Protein AF-A0A932HVE9-F1 (afdb_monomer_lite)

Sequence (90 aa):
MTARFTARASFVFMLCATAFFAVAVSLYVFRTANAANPFAIQFPVAELGNCGSMEECRAYCDDAKNGEACAAFAESRGLASKKDVEQARA

Foldseek 3Di:
DVVVVVVVVVVVVVVVVVVVVVVVVVVVVVVVVPQPDPLRDQAPDVLQVRNGDPVSSVVSCVPPVCVLSVLVVCPVSVVDPPVRSVVSVD

Radius of gyration: 24.51 Å; chains: 1; bounding box: 66×22×57 Å

pLDDT: mean 79.73, std 14.05, range [46.25, 95.56]

Secondary structure (DSSP, 8-state):
--HHHHHHHHHHHHHHHHHHHHHHHHHHHHHHTT---TT-PPSSBGGGTTB-SHHHHHHHHTSGGGHHHHHHHHHHTTSS-HHHHHHHH-

Structure (mmCIF, N/CA/C/O backbone):
data_AF-A0A932HVE9-F1
#
_entry.id   AF-A0A932HVE9-F1
#
loop_
_atom_site.group_PDB
_atom_site.id
_atom_site.type_symbol
_atom_site.label_atom_id
_atom_site.label_alt_id
_atom_site.label_comp_id
_atom_site.label_asym_id
_atom_site.label_entity_id
_atom_site.label_seq_id
_atom_site.pdbx_PDB_ins_code
_atom_site.Cartn_x
_atom_site.Cartn_y
_atom_site.Cartn_z
_atom_site.occupancy
_atom_site.B_iso_or_equiv
_atom_site.auth_seq_id
_atom_site.auth_comp_id
_atom_site.auth_asym_id
_atom_site.auth_atom_id
_atom_site.pdbx_PDB_model_num
ATOM 1 N N . MET A 1 1 ? 49.236 -12.170 -38.412 1.00 47.66 1 MET A N 1
ATOM 2 C CA . MET A 1 1 ? 47.796 -12.007 -38.736 1.00 47.66 1 MET A CA 1
ATOM 3 C C . MET A 1 1 ? 46.871 -12.208 -37.519 1.00 47.66 1 MET A C 1
ATOM 5 O O . MET A 1 1 ? 45.684 -12.427 -37.694 1.00 47.66 1 MET A O 1
ATOM 9 N N . THR A 1 2 ? 47.365 -12.069 -36.283 1.00 48.34 2 THR A N 1
ATOM 10 C CA . THR A 1 2 ? 46.622 -12.391 -35.045 1.00 48.34 2 THR A CA 1
ATOM 11 C C . THR A 1 2 ? 46.080 -11.163 -34.293 1.00 48.34 2 THR A C 1
ATOM 13 O O . THR A 1 2 ? 45.093 -11.277 -33.579 1.00 48.34 2 THR A O 1
ATOM 16 N N . ALA A 1 3 ? 46.643 -9.967 -34.507 1.00 50.78 3 ALA A N 1
ATOM 17 C CA . ALA A 1 3 ? 46.285 -8.750 -33.758 1.00 50.78 3 ALA A CA 1
ATOM 18 C C . ALA A 1 3 ? 44.956 -8.083 -34.178 1.00 50.78 3 ALA A C 1
ATOM 20 O O . ALA A 1 3 ? 44.293 -7.437 -33.373 1.00 50.78 3 ALA A O 1
ATOM 21 N N . ARG A 1 4 ? 44.526 -8.245 -35.438 1.00 51.28 4 ARG A N 1
ATOM 22 C CA . ARG A 1 4 ? 43.238 -7.700 -35.921 1.00 51.28 4 ARG A CA 1
ATOM 23 C C . ARG A 1 4 ? 42.033 -8.547 -35.484 1.00 51.28 4 ARG A C 1
ATOM 25 O O . ARG A 1 4 ? 40.912 -8.049 -35.479 1.00 51.28 4 ARG A O 1
ATOM 32 N N . PHE A 1 5 ? 42.270 -9.808 -35.114 1.00 46.25 5 PHE A N 1
ATOM 33 C CA . PHE A 1 5 ? 41.236 -10.756 -34.692 1.00 46.25 5 PHE A CA 1
ATOM 34 C C . PHE A 1 5 ? 40.904 -10.599 -33.203 1.00 46.25 5 PHE A C 1
ATOM 36 O O . PHE A 1 5 ? 39.732 -10.560 -32.840 1.00 46.25 5 PHE A O 1
ATOM 43 N N . THR A 1 6 ? 41.920 -10.390 -32.360 1.00 51.38 6 THR A N 1
ATOM 44 C CA . THR A 1 6 ? 41.747 -10.073 -30.934 1.00 51.38 6 THR A CA 1
ATOM 45 C C . THR A 1 6 ? 41.118 -8.700 -30.723 1.00 51.38 6 THR A C 1
ATOM 47 O O . THR A 1 6 ? 40.224 -8.578 -29.900 1.00 51.38 6 THR A O 1
ATOM 50 N N . ALA A 1 7 ? 41.473 -7.685 -31.519 1.00 54.53 7 ALA A N 1
ATOM 51 C CA . ALA A 1 7 ? 40.840 -6.364 -31.436 1.00 54.53 7 ALA A CA 1
ATOM 52 C C . ALA A 1 7 ? 39.341 -6.390 -31.800 1.00 54.53 7 ALA A C 1
ATOM 54 O O . ALA A 1 7 ? 38.533 -5.747 -31.134 1.00 54.53 7 ALA A O 1
ATOM 55 N N . ARG A 1 8 ? 38.949 -7.171 -32.819 1.00 57.72 8 ARG A N 1
ATOM 56 C CA . ARG A 1 8 ? 37.535 -7.376 -33.181 1.00 57.72 8 ARG A CA 1
ATOM 57 C C . ARG A 1 8 ? 36.779 -8.184 -32.126 1.00 57.72 8 ARG A C 1
ATOM 59 O O . ARG A 1 8 ? 35.663 -7.810 -31.791 1.00 57.72 8 ARG A O 1
ATOM 66 N N . ALA A 1 9 ? 37.383 -9.237 -31.576 1.00 57.84 9 ALA A N 1
ATOM 67 C CA . ALA A 1 9 ? 36.776 -10.042 -30.515 1.00 57.84 9 ALA A CA 1
ATOM 68 C C . ALA A 1 9 ? 36.609 -9.250 -29.203 1.00 57.84 9 ALA A C 1
ATOM 70 O O . ALA A 1 9 ? 35.553 -9.321 -28.583 1.00 57.84 9 ALA A O 1
ATOM 71 N N . SER A 1 10 ? 37.596 -8.428 -28.829 1.00 63.94 10 SER A N 1
ATOM 72 C CA . SER A 1 10 ? 37.523 -7.546 -27.657 1.00 63.94 10 SER A CA 1
ATOM 73 C C . SER A 1 10 ? 36.503 -6.421 -27.832 1.00 63.94 10 SER A C 1
ATOM 75 O O . SER A 1 10 ? 35.790 -6.095 -26.888 1.00 63.94 10 SER A O 1
ATOM 77 N N . PHE A 1 11 ? 36.381 -5.854 -29.037 1.00 65.44 11 PHE A N 1
ATOM 78 C CA . PHE A 1 11 ? 35.374 -4.829 -29.326 1.00 65.44 11 PHE A CA 1
ATOM 79 C C . PHE A 1 11 ? 33.953 -5.409 -29.313 1.00 65.44 11 PHE A C 1
ATOM 81 O O . PHE A 1 11 ? 33.047 -4.807 -28.745 1.00 65.44 11 PHE A O 1
ATOM 88 N N . VAL A 1 12 ? 33.763 -6.615 -29.860 1.00 73.88 12 VAL A N 1
ATOM 89 C CA . VAL A 1 12 ? 32.480 -7.333 -29.805 1.00 73.88 12 VAL A CA 1
ATOM 90 C C . VAL A 1 12 ? 32.117 -7.701 -28.365 1.00 73.88 12 VAL A C 1
ATOM 92 O O . VAL A 1 12 ? 30.990 -7.461 -27.948 1.00 73.88 12 VAL A O 1
ATOM 95 N N . PHE A 1 13 ? 33.068 -8.199 -27.571 1.00 76.56 13 PHE A N 1
ATOM 96 C CA . PHE A 1 13 ? 32.840 -8.508 -26.158 1.00 76.56 13 PHE A CA 1
ATOM 97 C C . PHE A 1 13 ? 32.447 -7.263 -25.350 1.00 76.56 13 PHE A C 1
ATOM 99 O O . PHE A 1 13 ? 31.506 -7.309 -24.562 1.00 76.56 13 PHE A O 1
ATOM 106 N N . MET A 1 14 ? 33.115 -6.133 -25.594 1.00 75.62 14 MET A N 1
ATOM 107 C CA . MET A 1 14 ? 32.815 -4.865 -24.931 1.00 75.62 14 MET A CA 1
ATOM 108 C C . MET A 1 14 ? 31.424 -4.333 -25.307 1.00 75.62 14 MET A C 1
ATOM 110 O O . MET A 1 14 ? 30.687 -3.910 -24.422 1.00 75.62 14 MET A O 1
ATOM 114 N N . LEU A 1 15 ? 31.030 -4.413 -26.583 1.00 80.62 15 LEU A N 1
ATOM 115 C CA . LEU A 1 15 ? 29.687 -4.029 -27.040 1.00 80.62 15 LEU A CA 1
ATOM 116 C C . LEU A 1 15 ? 28.588 -4.947 -26.489 1.00 80.62 15 LEU A C 1
ATOM 118 O O . LEU A 1 15 ? 27.517 -4.475 -26.116 1.00 80.62 15 LEU A O 1
ATOM 122 N N . CYS A 1 16 ? 28.839 -6.254 -26.408 1.00 84.81 16 CYS A N 1
ATOM 123 C CA . CYS A 1 16 ? 27.897 -7.193 -25.802 1.00 84.81 16 CYS A CA 1
ATOM 124 C C . CYS A 1 16 ? 27.754 -6.955 -24.294 1.00 84.81 16 CYS A C 1
ATOM 126 O O . CYS A 1 16 ? 26.641 -7.010 -23.777 1.00 84.81 16 CYS A O 1
ATOM 128 N N . ALA A 1 17 ? 28.849 -6.652 -23.592 1.00 85.38 17 ALA A N 1
ATOM 129 C CA . ALA A 1 17 ? 28.825 -6.363 -22.162 1.00 85.38 17 ALA A CA 1
ATOM 130 C C . ALA A 1 17 ? 28.069 -5.063 -21.848 1.00 85.38 17 ALA A C 1
ATOM 132 O O . ALA A 1 17 ? 27.264 -5.034 -20.918 1.00 85.38 17 ALA A O 1
ATOM 133 N N . THR A 1 18 ? 28.263 -4.004 -22.641 1.00 84.44 18 THR A N 1
ATOM 134 C CA . THR A 1 18 ? 27.515 -2.749 -22.471 1.00 84.44 18 THR A CA 1
ATOM 135 C C . THR A 1 18 ? 26.051 -2.898 -22.863 1.00 84.44 18 THR A C 1
ATOM 137 O O . THR A 1 18 ? 25.200 -2.356 -22.167 1.00 84.44 18 THR A O 1
ATOM 140 N N . ALA A 1 19 ? 25.733 -3.671 -23.907 1.00 87.94 19 ALA A N 1
ATOM 141 C CA . ALA A 1 19 ? 24.353 -3.988 -24.267 1.00 87.94 19 ALA A CA 1
ATOM 142 C C . ALA A 1 19 ? 23.657 -4.798 -23.165 1.00 87.94 19 ALA A C 1
ATOM 144 O O . ALA A 1 19 ? 22.535 -4.479 -22.789 1.00 87.94 19 ALA A O 1
ATOM 145 N N . PHE A 1 20 ? 24.331 -5.799 -22.595 1.00 87.81 20 PHE A N 1
ATOM 146 C CA . PHE A 1 20 ? 23.790 -6.590 -21.491 1.00 87.81 20 PHE A CA 1
ATOM 147 C C . PHE A 1 20 ? 23.572 -5.738 -20.238 1.00 87.81 20 PHE A C 1
ATOM 149 O O . PHE A 1 20 ? 22.513 -5.810 -19.619 1.00 87.81 20 PHE A O 1
ATOM 156 N N . PHE A 1 21 ? 24.537 -4.880 -19.901 1.00 86.19 21 PHE A N 1
ATOM 157 C CA . PHE A 1 21 ? 24.412 -3.947 -18.786 1.00 86.19 21 PHE A CA 1
ATOM 158 C C . PHE A 1 21 ? 23.287 -2.932 -19.021 1.00 86.19 21 PHE A C 1
ATOM 160 O O . PHE A 1 21 ? 22.481 -2.704 -18.128 1.00 86.19 21 PHE A O 1
ATOM 167 N N . ALA A 1 22 ? 23.168 -2.381 -20.231 1.00 89.75 22 ALA A N 1
ATOM 168 C CA . ALA A 1 22 ? 22.086 -1.473 -20.597 1.00 89.75 22 ALA A CA 1
ATOM 169 C C . ALA A 1 22 ? 20.717 -2.159 -20.506 1.00 89.75 22 ALA A C 1
ATOM 171 O O . ALA A 1 22 ? 19.811 -1.602 -19.903 1.00 89.75 22 ALA A O 1
ATOM 172 N N . VAL A 1 23 ? 20.577 -3.389 -21.014 1.00 90.44 23 VAL A N 1
ATOM 173 C CA . VAL A 1 23 ? 19.341 -4.179 -20.896 1.00 90.44 23 VAL A CA 1
ATOM 174 C C . VAL A 1 23 ? 19.014 -4.465 -19.428 1.00 90.44 23 VAL A C 1
ATOM 176 O O . VAL A 1 23 ? 17.875 -4.271 -19.013 1.00 90.44 23 VAL A O 1
ATOM 179 N N . ALA A 1 24 ? 19.999 -4.858 -18.616 1.00 87.88 24 ALA A N 1
ATOM 180 C CA . ALA A 1 24 ? 19.808 -5.096 -17.186 1.00 87.88 24 ALA A CA 1
ATOM 181 C C . ALA A 1 24 ? 19.378 -3.821 -16.436 1.00 87.88 24 ALA A C 1
ATOM 183 O O . ALA A 1 24 ? 18.445 -3.866 -15.635 1.00 87.88 24 ALA A O 1
ATOM 184 N N . VAL A 1 25 ? 20.000 -2.676 -16.736 1.00 86.50 25 VAL A N 1
ATOM 185 C CA . VAL A 1 25 ? 19.637 -1.366 -16.172 1.00 86.50 25 VAL A CA 1
ATOM 186 C C . VAL A 1 25 ? 18.241 -0.944 -16.626 1.00 86.50 25 VAL A C 1
ATOM 188 O O . VAL A 1 25 ? 17.440 -0.529 -15.793 1.00 86.50 25 VAL A O 1
ATOM 191 N N . SER A 1 26 ? 17.899 -1.095 -17.907 1.00 80.69 26 SER A N 1
ATOM 192 C CA . SER A 1 26 ? 16.559 -0.789 -18.422 1.00 80.69 26 SER A CA 1
ATOM 193 C C . SER A 1 26 ? 15.480 -1.644 -17.755 1.00 80.69 26 SER A C 1
ATOM 195 O O . SER A 1 26 ? 14.449 -1.110 -17.351 1.00 80.69 26 SER A O 1
ATOM 197 N N . LEU A 1 27 ? 15.722 -2.946 -17.574 1.00 79.44 27 LEU A N 1
ATOM 198 C CA . LEU A 1 27 ? 14.801 -3.836 -16.862 1.00 79.44 27 LEU A CA 1
ATOM 199 C C . LEU A 1 27 ? 14.678 -3.472 -15.377 1.00 79.44 27 LEU A C 1
ATOM 201 O O . LEU A 1 27 ? 13.582 -3.541 -14.828 1.00 79.44 27 LEU A O 1
ATOM 205 N N . TYR A 1 28 ? 15.772 -3.062 -14.732 1.00 78.44 28 TYR A N 1
ATOM 206 C CA . TYR A 1 28 ? 15.766 -2.622 -13.337 1.00 78.44 28 TYR A CA 1
ATOM 207 C C . TYR A 1 28 ? 14.979 -1.317 -13.147 1.00 78.44 28 TYR A C 1
ATOM 209 O O . TYR A 1 28 ? 14.112 -1.242 -12.279 1.00 78.44 28 TYR A O 1
ATOM 217 N N . VAL A 1 29 ? 15.207 -0.313 -14.000 1.00 72.31 29 VAL A N 1
ATOM 218 C CA . VAL A 1 29 ? 14.487 0.974 -13.963 1.00 72.31 29 VAL A CA 1
ATOM 219 C C . VAL A 1 29 ? 12.990 0.792 -14.235 1.00 72.31 29 VAL A C 1
ATOM 221 O O . VAL A 1 29 ? 12.163 1.429 -13.586 1.00 72.31 29 VAL A O 1
ATOM 224 N N . PHE A 1 30 ? 12.609 -0.126 -15.127 1.00 70.69 30 PHE A N 1
ATOM 225 C CA . PHE A 1 30 ? 11.198 -0.432 -15.388 1.00 70.69 30 PHE A CA 1
ATOM 226 C C . PHE A 1 30 ? 10.475 -1.014 -14.158 1.00 70.69 30 PHE A C 1
ATOM 228 O O . PHE A 1 30 ? 9.268 -0.844 -14.013 1.00 70.69 30 PHE A O 1
ATOM 235 N N . ARG A 1 31 ? 11.198 -1.666 -13.235 1.00 67.00 31 ARG A N 1
ATOM 236 C CA . ARG A 1 31 ? 10.630 -2.143 -11.962 1.00 67.00 31 ARG A CA 1
ATOM 237 C C . ARG A 1 31 ? 10.412 -1.017 -10.955 1.00 67.00 31 ARG A C 1
ATOM 239 O O . ARG A 1 31 ? 9.479 -1.105 -10.166 1.00 67.00 31 ARG A O 1
ATOM 246 N N . THR A 1 32 ? 11.251 0.018 -10.962 1.00 60.97 32 THR A N 1
ATOM 247 C CA . THR A 1 32 ? 11.224 1.082 -9.944 1.00 60.97 32 THR A CA 1
ATOM 248 C C . THR A 1 32 ? 10.400 2.305 -10.348 1.00 60.97 32 THR A C 1
ATOM 250 O O . THR A 1 32 ? 9.976 3.056 -9.474 1.00 60.97 32 THR A O 1
ATOM 253 N N . ALA A 1 33 ? 10.104 2.493 -11.638 1.00 57.88 33 ALA A N 1
ATOM 254 C CA . ALA A 1 33 ? 9.329 3.632 -12.142 1.00 57.88 33 ALA A CA 1
ATOM 255 C C . ALA A 1 33 ? 7.836 3.633 -11.740 1.00 57.88 33 ALA A C 1
ATOM 257 O O . ALA A 1 33 ? 7.131 4.599 -12.019 1.00 57.88 33 ALA A O 1
ATOM 258 N N . ASN A 1 34 ? 7.342 2.586 -11.072 1.00 60.00 34 ASN A N 1
ATOM 259 C CA . ASN A 1 34 ? 5.918 2.420 -10.766 1.00 60.00 34 ASN A CA 1
ATOM 260 C C . ASN A 1 34 ? 5.478 2.979 -9.393 1.00 60.00 34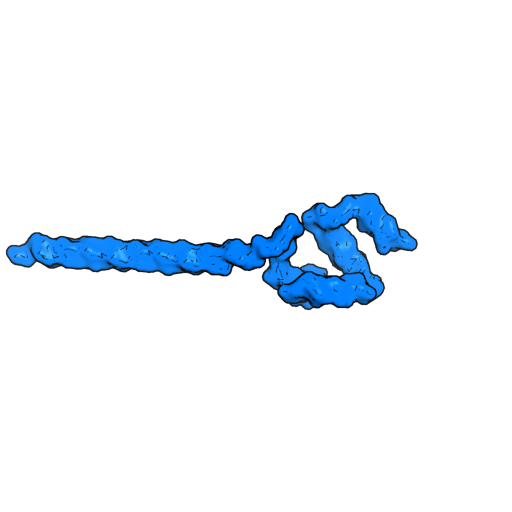 ASN A C 1
ATOM 262 O O . ASN A 1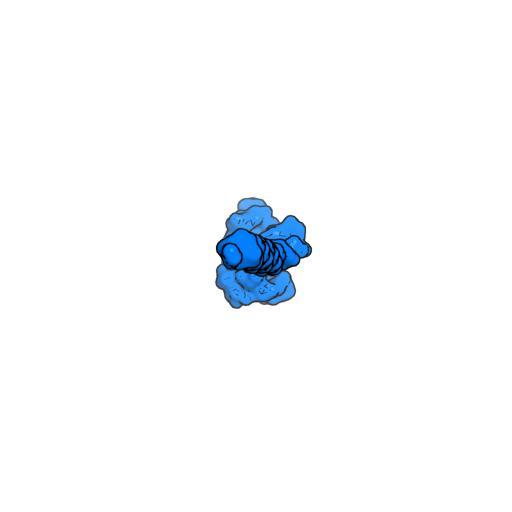 34 ? 4.411 2.619 -8.902 1.00 60.00 34 ASN A O 1
ATOM 266 N N . ALA A 1 35 ? 6.278 3.836 -8.747 1.00 56.81 35 ALA A N 1
ATOM 267 C CA . ALA A 1 35 ? 5.971 4.403 -7.429 1.00 56.81 35 ALA A CA 1
ATOM 268 C C . ALA A 1 35 ? 5.662 5.912 -7.504 1.00 56.81 35 ALA A C 1
ATOM 270 O O . ALA A 1 35 ? 6.496 6.749 -7.171 1.00 56.81 35 ALA A O 1
ATOM 271 N N . ALA A 1 36 ? 4.440 6.257 -7.923 1.00 56.66 36 ALA A N 1
ATOM 272 C CA . ALA A 1 36 ? 3.911 7.629 -7.932 1.00 56.66 36 ALA A CA 1
ATOM 273 C C . ALA A 1 36 ? 2.962 7.924 -6.746 1.00 56.66 36 ALA A C 1
ATOM 275 O O . ALA A 1 36 ? 2.114 8.808 -6.836 1.00 56.66 36 ALA A O 1
ATOM 276 N N . ASN A 1 37 ? 3.069 7.177 -5.639 1.00 60.06 37 ASN A N 1
ATOM 277 C CA . ASN A 1 37 ? 2.200 7.331 -4.470 1.00 60.06 37 ASN A CA 1
ATOM 278 C C . ASN A 1 37 ? 2.989 7.881 -3.260 1.00 60.06 37 ASN A C 1
ATOM 280 O O . ASN A 1 37 ? 3.943 7.221 -2.838 1.00 60.06 37 ASN A O 1
ATOM 284 N N . PRO A 1 38 ? 2.581 9.014 -2.649 1.00 62.44 38 PRO A N 1
ATOM 285 C CA . PRO A 1 38 ? 3.186 9.543 -1.417 1.00 62.44 38 PRO A CA 1
ATOM 286 C C . PRO A 1 38 ? 3.155 8.567 -0.226 1.00 62.44 38 PRO A C 1
ATOM 288 O O . PRO A 1 38 ? 3.942 8.717 0.703 1.00 62.44 38 PRO A O 1
ATOM 291 N N . PHE A 1 39 ? 2.297 7.547 -0.268 1.00 65.62 39 PHE A N 1
ATOM 292 C CA . PHE A 1 39 ? 2.178 6.495 0.742 1.00 65.62 39 PHE A CA 1
ATOM 293 C C . PHE A 1 39 ? 2.911 5.191 0.384 1.00 65.62 39 PHE A C 1
ATOM 295 O O . PHE A 1 39 ? 2.778 4.207 1.104 1.00 65.62 39 PHE A O 1
ATOM 302 N N . ALA A 1 40 ? 3.663 5.154 -0.725 1.00 67.81 40 ALA A N 1
ATOM 303 C CA . ALA A 1 40 ? 4.436 3.988 -1.175 1.00 67.81 40 ALA A CA 1
ATOM 304 C C . ALA A 1 40 ? 3.645 2.658 -1.233 1.00 67.81 40 ALA A C 1
ATOM 306 O O . ALA A 1 40 ? 4.229 1.577 -1.132 1.00 67.81 40 ALA A O 1
ATOM 307 N N . ILE A 1 41 ? 2.319 2.715 -1.413 1.00 77.94 41 ILE A N 1
ATOM 308 C CA . ILE A 1 41 ? 1.492 1.518 -1.606 1.00 77.94 41 ILE A CA 1
ATOM 309 C C . ILE A 1 41 ? 1.817 0.951 -2.989 1.00 77.94 41 ILE A C 1
ATOM 311 O O . ILE A 1 41 ? 1.686 1.657 -3.991 1.00 77.94 41 ILE A O 1
ATOM 315 N N . GLN A 1 42 ? 2.255 -0.307 -3.030 1.00 82.38 42 GLN A N 1
ATOM 316 C CA . GLN A 1 42 ? 2.486 -1.042 -4.271 1.00 82.38 42 GLN A CA 1
ATOM 317 C C . GLN A 1 42 ? 1.241 -1.853 -4.619 1.00 82.38 42 GLN A C 1
ATOM 319 O O . GLN A 1 42 ? 0.738 -2.605 -3.786 1.00 82.38 42 GLN A O 1
ATOM 324 N N . PHE A 1 43 ? 0.768 -1.701 -5.852 1.00 86.56 43 PHE A N 1
ATOM 325 C CA . PHE A 1 43 ? -0.340 -2.480 -6.391 1.00 86.56 43 PHE A CA 1
ATOM 326 C C . PHE A 1 43 ? 0.181 -3.661 -7.229 1.00 86.56 43 PHE A C 1
ATOM 328 O O . PHE A 1 43 ? 1.237 -3.532 -7.861 1.00 86.56 43 PHE A O 1
ATOM 335 N N . PRO A 1 44 ? -0.563 -4.778 -7.303 1.00 91.62 44 PRO A N 1
ATOM 336 C CA . PRO A 1 44 ? -1.817 -5.047 -6.594 1.00 91.62 44 PRO A CA 1
ATOM 337 C C . PRO A 1 44 ? -1.612 -5.479 -5.127 1.00 91.62 44 PRO A C 1
ATOM 339 O O . PRO A 1 44 ? -0.606 -6.107 -4.797 1.00 91.62 44 PRO A O 1
ATOM 342 N N . VAL A 1 45 ? -2.563 -5.151 -4.242 1.00 91.75 45 VAL A N 1
ATOM 343 C CA . VAL A 1 45 ? -2.491 -5.473 -2.800 1.00 91.75 45 VAL A CA 1
ATOM 344 C C . VAL A 1 45 ? -3.147 -6.825 -2.528 1.00 91.75 45 VAL A C 1
ATOM 346 O O . VAL A 1 45 ? -4.370 -6.927 -2.410 1.00 91.75 45 VAL A O 1
ATOM 349 N N . ALA A 1 46 ? -2.336 -7.878 -2.427 1.00 91.69 46 ALA A N 1
ATOM 350 C CA . ALA A 1 46 ? -2.806 -9.256 -2.274 1.00 91.69 46 ALA A CA 1
ATOM 351 C C . ALA A 1 46 ? -3.673 -9.467 -1.018 1.00 91.69 46 ALA A C 1
ATOM 353 O O . ALA A 1 46 ? -4.645 -10.219 -1.056 1.00 91.69 46 ALA A O 1
ATOM 354 N N . GLU A 1 47 ? -3.360 -8.773 0.076 1.00 89.69 47 GLU A N 1
ATOM 355 C CA . GLU A 1 47 ? -4.053 -8.872 1.363 1.00 89.69 47 GLU A CA 1
ATOM 356 C C . GLU A 1 47 ? -5.465 -8.257 1.342 1.00 89.69 47 GLU A C 1
ATOM 358 O O . GLU A 1 47 ? -6.297 -8.612 2.175 1.00 89.69 47 GLU A O 1
ATOM 363 N N . LEU A 1 48 ? -5.753 -7.369 0.381 1.00 93.94 48 LEU A N 1
ATOM 364 C CA . LEU A 1 48 ? -7.046 -6.694 0.203 1.00 93.94 48 LEU A CA 1
ATOM 365 C C . LEU A 1 48 ? -7.769 -7.182 -1.062 1.00 93.94 48 LEU A C 1
ATOM 367 O O . LEU A 1 48 ? -8.301 -6.396 -1.843 1.00 93.94 48 LEU A O 1
ATOM 371 N N . GLY A 1 49 ? -7.727 -8.492 -1.316 1.00 92.12 49 GLY A N 1
ATOM 372 C CA . GLY A 1 49 ? -8.403 -9.086 -2.472 1.00 92.12 49 GLY A CA 1
ATOM 373 C C . GLY A 1 49 ? -7.719 -8.800 -3.812 1.00 92.12 49 GLY A C 1
ATOM 374 O O . GLY A 1 49 ? -8.365 -8.877 -4.854 1.00 92.12 49 GLY A O 1
ATOM 375 N N . ASN A 1 50 ? -6.415 -8.505 -3.793 1.00 94.12 50 ASN A N 1
ATOM 376 C CA . ASN A 1 50 ? -5.600 -8.229 -4.977 1.00 94.12 50 ASN A CA 1
ATOM 377 C C . ASN A 1 50 ? -6.041 -6.978 -5.762 1.00 94.12 50 ASN A C 1
ATOM 379 O O . ASN A 1 50 ? -5.933 -6.950 -6.988 1.00 94.12 50 ASN A O 1
ATOM 383 N N . CYS A 1 51 ? -6.520 -5.943 -5.061 1.00 93.75 51 CYS A N 1
ATOM 384 C CA . CYS A 1 51 ? -6.900 -4.669 -5.673 1.00 93.75 51 CYS A CA 1
ATOM 385 C C . CYS A 1 51 ? -5.702 -4.005 -6.379 1.00 93.75 51 CYS A C 1
ATOM 387 O O . CYS A 1 51 ? -4.626 -3.850 -5.797 1.00 93.75 51 CYS A O 1
ATOM 389 N N . GLY A 1 52 ? -5.879 -3.638 -7.649 1.00 91.38 52 GLY A N 1
ATOM 390 C CA . GLY A 1 52 ? -4.845 -3.122 -8.550 1.00 91.38 52 GLY A CA 1
ATOM 391 C C . GLY A 1 52 ? -4.732 -1.598 -8.598 1.00 91.38 52 GLY A C 1
ATOM 392 O O . GLY A 1 52 ? -3.810 -1.078 -9.228 1.00 91.38 52 GLY A O 1
ATOM 393 N N . SER A 1 53 ? -5.641 -0.880 -7.939 1.00 90.56 53 SER A N 1
ATOM 394 C CA . SER A 1 53 ? -5.674 0.583 -7.888 1.00 90.56 53 SER A CA 1
ATOM 395 C C . SER A 1 53 ? -6.206 1.089 -6.549 1.00 90.56 53 SER A C 1
ATOM 397 O O . SER A 1 53 ? -6.783 0.338 -5.759 1.00 90.56 53 SER A O 1
ATOM 399 N N . MET A 1 54 ? -6.032 2.385 -6.284 1.00 89.25 54 MET A N 1
ATOM 400 C CA . MET A 1 54 ? -6.544 2.996 -5.059 1.00 89.25 54 MET A CA 1
ATOM 401 C C . MET A 1 54 ? -8.076 2.971 -5.014 1.00 89.25 54 MET A C 1
ATOM 403 O O . MET A 1 54 ? -8.648 2.737 -3.952 1.00 89.25 54 MET A O 1
ATOM 407 N N . GLU A 1 55 ? -8.734 3.165 -6.156 1.00 91.94 55 GLU A N 1
ATOM 408 C CA . GLU A 1 55 ? -10.187 3.091 -6.296 1.00 91.94 55 GLU A CA 1
ATOM 409 C C . GLU A 1 55 ? -10.707 1.680 -6.007 1.00 91.94 55 GLU A C 1
ATOM 411 O O . GLU A 1 55 ? -11.689 1.526 -5.283 1.00 91.94 55 GLU A O 1
ATOM 416 N N . GLU A 1 56 ? -10.028 0.648 -6.513 1.00 94.06 56 GLU A N 1
ATOM 417 C CA . GLU A 1 56 ? -10.390 -0.748 -6.248 1.00 94.06 56 GLU A CA 1
ATOM 418 C C . GLU A 1 56 ? -10.196 -1.111 -4.775 1.00 94.06 56 GLU A C 1
ATOM 420 O O . GLU A 1 56 ? -11.079 -1.718 -4.170 1.00 94.06 56 GLU A O 1
ATOM 425 N N . CYS A 1 57 ? -9.076 -0.706 -4.168 1.00 94.06 57 CYS A N 1
ATOM 426 C CA . CYS A 1 57 ? -8.840 -0.964 -2.750 1.00 94.06 57 CYS A CA 1
ATOM 427 C C . CYS A 1 57 ? -9.836 -0.202 -1.869 1.00 94.06 57 CYS A C 1
ATOM 429 O O . CYS A 1 57 ? -10.294 -0.729 -0.859 1.00 94.06 57 CYS A O 1
ATOM 431 N N . ARG A 1 58 ? -10.218 1.021 -2.258 1.00 92.38 58 ARG A N 1
ATOM 432 C CA . ARG A 1 58 ? -11.271 1.776 -1.576 1.00 92.38 58 ARG A CA 1
ATOM 433 C C . ARG A 1 58 ? -12.607 1.045 -1.656 1.00 92.38 58 ARG A C 1
ATOM 435 O O . ARG A 1 58 ? -13.224 0.838 -0.623 1.00 92.38 58 ARG A O 1
ATOM 442 N N . ALA A 1 59 ? -13.016 0.608 -2.846 1.00 95.56 59 ALA A N 1
ATOM 443 C CA . ALA A 1 59 ? -14.254 -0.146 -3.019 1.00 95.56 59 ALA A CA 1
ATOM 444 C C . ALA A 1 59 ? -14.256 -1.449 -2.200 1.00 95.56 59 ALA A C 1
ATOM 446 O O . ALA A 1 59 ? -15.278 -1.802 -1.617 1.00 95.56 59 ALA A O 1
ATOM 447 N N . TYR A 1 60 ? -13.111 -2.136 -2.108 1.00 95.31 60 TYR A N 1
ATOM 448 C CA . TYR A 1 60 ? -12.944 -3.298 -1.234 1.00 95.31 60 TYR A CA 1
AT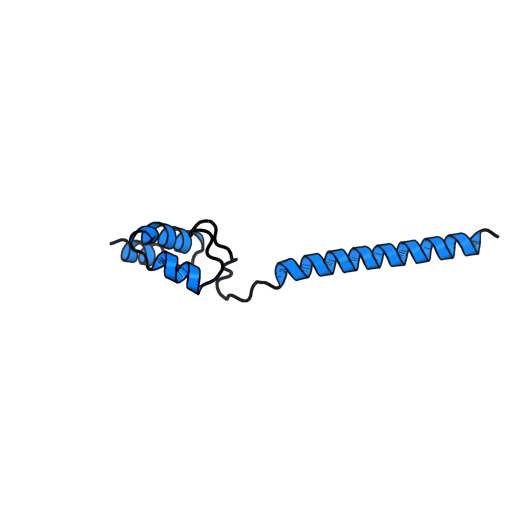OM 449 C C . TYR A 1 60 ? -13.147 -2.933 0.244 1.00 95.31 60 TYR A C 1
ATOM 451 O O . TYR A 1 60 ? -13.871 -3.636 0.945 1.00 95.31 60 TYR A O 1
ATOM 459 N N . CYS A 1 61 ? -12.547 -1.835 0.709 1.00 94.12 61 CYS A N 1
ATOM 460 C CA . CYS A 1 61 ? -12.631 -1.385 2.100 1.00 94.12 61 CYS A CA 1
ATOM 461 C C . CYS A 1 61 ? -13.967 -0.745 2.493 1.00 94.12 61 CYS A C 1
ATOM 463 O O . CYS A 1 61 ? -14.295 -0.734 3.677 1.00 94.12 61 CYS A O 1
ATOM 465 N N . ASP A 1 62 ? -14.730 -0.229 1.531 1.00 94.25 62 ASP A N 1
ATOM 466 C CA . ASP A 1 62 ? -16.064 0.329 1.764 1.00 94.25 62 ASP A CA 1
ATOM 467 C C . ASP A 1 62 ? -17.099 -0.776 2.091 1.00 94.25 62 ASP A C 1
ATOM 469 O O . ASP A 1 62 ? -18.174 -0.484 2.620 1.00 94.25 62 ASP A O 1
ATOM 473 N N . ASP A 1 63 ? -16.787 -2.056 1.833 1.00 94.19 63 ASP A N 1
ATOM 474 C CA . ASP A 1 63 ? -17.574 -3.185 2.339 1.00 94.19 63 ASP A CA 1
ATOM 475 C C . ASP A 1 63 ? -17.271 -3.419 3.829 1.00 94.19 63 ASP 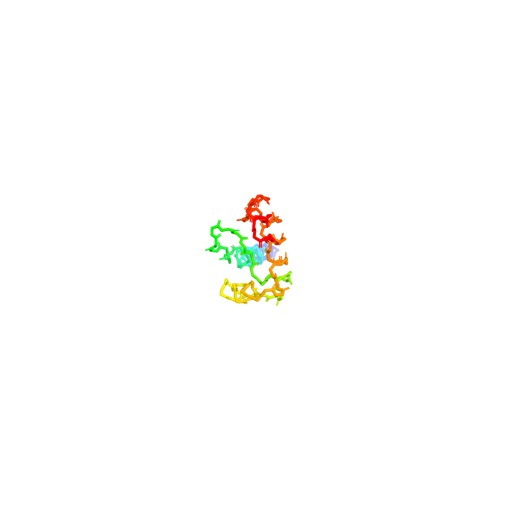A C 1
ATOM 477 O O . ASP A 1 63 ? -16.145 -3.738 4.223 1.00 94.19 63 ASP A O 1
ATOM 481 N N . ALA A 1 64 ? -18.309 -3.339 4.666 1.00 91.12 64 ALA A N 1
ATOM 482 C CA . ALA A 1 64 ? -18.222 -3.563 6.108 1.00 91.12 64 ALA A CA 1
ATOM 483 C C . ALA A 1 64 ? -17.591 -4.918 6.486 1.00 91.12 64 ALA A C 1
ATOM 485 O O . ALA A 1 64 ? -16.983 -5.037 7.548 1.00 91.12 64 ALA A O 1
ATOM 486 N N . LYS A 1 65 ? -17.690 -5.936 5.622 1.00 93.88 65 LYS A N 1
ATOM 487 C CA . LYS A 1 65 ? -17.076 -7.256 5.842 1.00 93.88 65 LYS A CA 1
ATOM 488 C C . LYS A 1 65 ? -15.549 -7.236 5.738 1.00 93.88 65 LYS A C 1
ATOM 490 O O . LYS A 1 65 ? -14.899 -8.125 6.278 1.00 93.88 65 LYS A O 1
ATOM 495 N N . ASN A 1 66 ? -14.983 -6.237 5.064 1.00 94.62 66 ASN A N 1
ATOM 496 C CA . ASN A 1 66 ? -13.551 -6.115 4.794 1.00 94.62 66 ASN A CA 1
ATOM 497 C C . ASN A 1 66 ? -12.852 -5.086 5.698 1.00 94.62 66 ASN A C 1
ATOM 499 O O . ASN A 1 66 ? -11.625 -4.964 5.651 1.00 94.62 66 ASN A O 1
ATOM 503 N N . GLY A 1 67 ? -13.604 -4.366 6.539 1.00 91.62 67 GLY A N 1
ATOM 504 C CA . GLY A 1 67 ? -13.080 -3.288 7.382 1.00 91.62 67 GLY A CA 1
ATOM 505 C C . GLY A 1 67 ? -11.926 -3.721 8.291 1.00 91.62 67 GLY A C 1
ATOM 506 O O . GLY A 1 67 ? -10.937 -3.000 8.419 1.00 91.62 67 GLY A O 1
ATOM 507 N N . GLU A 1 68 ? -11.988 -4.929 8.860 1.00 91.81 68 GLU A N 1
ATOM 508 C CA . GLU A 1 68 ? -10.908 -5.464 9.699 1.00 91.81 68 GLU A CA 1
ATOM 509 C C . GLU A 1 68 ? -9.603 -5.660 8.911 1.00 91.81 68 GLU A C 1
ATOM 511 O O . GLU A 1 68 ? -8.536 -5.246 9.376 1.00 91.81 68 GLU A O 1
ATOM 516 N N . ALA A 1 69 ? -9.690 -6.222 7.699 1.00 93.12 69 ALA A N 1
ATOM 517 C CA . ALA A 1 69 ? -8.541 -6.432 6.819 1.00 93.12 69 ALA A CA 1
ATOM 518 C C . ALA A 1 69 ? -7.909 -5.096 6.402 1.00 93.12 69 ALA A C 1
ATOM 520 O O . ALA A 1 69 ? -6.687 -4.941 6.449 1.00 93.12 69 ALA A O 1
ATOM 521 N N . CYS A 1 70 ? -8.736 -4.101 6.075 1.00 94.00 70 CYS A N 1
ATOM 522 C CA . CYS A 1 70 ? -8.276 -2.759 5.726 1.00 94.00 70 CYS A CA 1
ATOM 523 C C . CYS A 1 70 ? -7.616 -2.039 6.905 1.00 94.00 70 CYS A C 1
ATOM 525 O O . CYS A 1 70 ? -6.561 -1.427 6.740 1.00 94.00 70 CYS A O 1
ATOM 527 N N . ALA A 1 71 ? -8.182 -2.162 8.106 1.00 92.06 71 ALA A N 1
ATOM 528 C CA . ALA A 1 71 ? -7.608 -1.594 9.319 1.00 92.06 71 ALA A CA 1
ATOM 529 C C . ALA A 1 71 ? -6.260 -2.246 9.676 1.00 92.06 71 ALA A C 1
ATOM 531 O O . ALA A 1 71 ? -5.296 -1.548 9.988 1.00 92.06 71 ALA A O 1
ATOM 532 N N . ALA A 1 72 ? -6.163 -3.577 9.576 1.00 92.31 72 ALA A N 1
ATOM 533 C CA . ALA A 1 72 ? -4.918 -4.310 9.802 1.00 92.31 72 ALA A CA 1
ATOM 534 C C . ALA A 1 72 ? -3.837 -3.945 8.768 1.00 92.31 72 ALA A C 1
ATOM 536 O O . ALA A 1 72 ? -2.679 -3.721 9.128 1.00 92.31 72 ALA A O 1
ATOM 537 N N . PHE A 1 73 ? -4.214 -3.818 7.492 1.00 92.31 73 PHE A N 1
ATOM 538 C CA . PHE A 1 73 ? -3.310 -3.353 6.444 1.00 92.31 73 PHE A CA 1
ATOM 539 C C . PHE A 1 73 ? -2.806 -1.933 6.735 1.00 92.31 73 PHE A C 1
ATOM 541 O O . PHE A 1 73 ? -1.595 -1.704 6.729 1.00 92.31 73 PHE A O 1
ATOM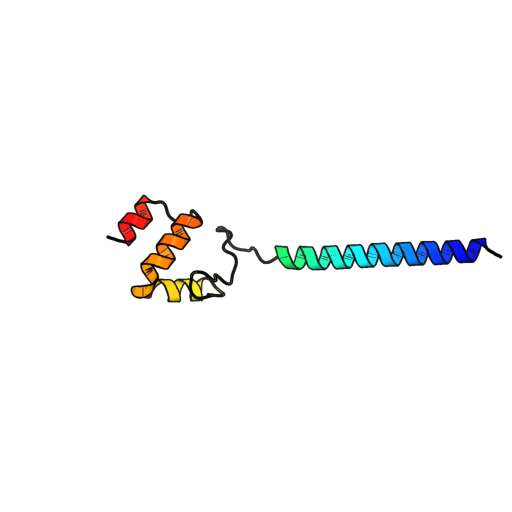 548 N N . ALA A 1 74 ? -3.709 -1.004 7.063 1.00 90.69 74 ALA A N 1
ATOM 549 C CA . ALA A 1 74 ? -3.359 0.377 7.379 1.00 90.69 74 ALA A CA 1
ATOM 550 C C . ALA A 1 74 ? -2.413 0.483 8.587 1.00 90.69 74 ALA A C 1
ATOM 552 O O . ALA A 1 74 ? -1.434 1.225 8.520 1.00 90.69 74 ALA A O 1
ATOM 553 N N . GLU A 1 75 ? -2.641 -0.300 9.647 1.00 89.38 75 GLU A N 1
ATOM 554 C CA . GLU A 1 75 ? -1.741 -0.375 10.805 1.00 89.38 75 GLU A CA 1
ATOM 555 C C . GLU A 1 75 ? -0.352 -0.893 10.398 1.00 89.38 75 GLU A C 1
ATOM 557 O O . GLU A 1 75 ? 0.666 -0.265 10.692 1.00 89.38 75 GLU A O 1
ATOM 562 N N . SER A 1 76 ? -0.301 -2.009 9.659 1.00 87.81 76 SER A N 1
ATOM 563 C CA . SER A 1 76 ? 0.955 -2.662 9.255 1.00 87.81 76 SER A CA 1
ATOM 564 C C . SER A 1 76 ? 1.844 -1.798 8.353 1.00 87.81 76 SER A C 1
ATOM 566 O O . SER A 1 76 ? 3.066 -1.959 8.337 1.00 87.81 76 SER A O 1
ATOM 568 N N . ARG A 1 77 ? 1.236 -0.879 7.596 1.00 88.00 77 ARG A N 1
ATOM 569 C CA . ARG A 1 77 ? 1.919 0.026 6.664 1.00 88.00 77 ARG A CA 1
ATOM 570 C C . ARG A 1 77 ? 2.125 1.429 7.240 1.00 88.00 77 ARG A C 1
ATOM 572 O O . ARG A 1 77 ? 2.668 2.283 6.547 1.00 88.00 77 ARG A O 1
ATOM 579 N N . GLY A 1 78 ? 1.711 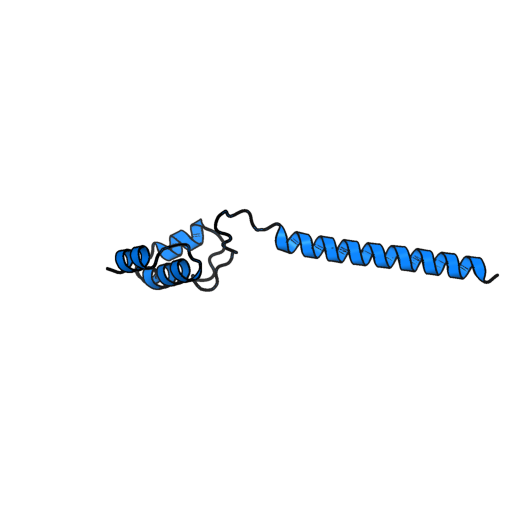1.669 8.488 1.00 85.56 78 GLY A N 1
ATOM 580 C CA . GLY A 1 78 ? 1.804 2.979 9.134 1.00 85.56 78 GLY A CA 1
ATOM 581 C C . GLY A 1 78 ? 0.909 4.046 8.495 1.00 85.56 78 GLY A C 1
ATOM 582 O O . GLY A 1 78 ? 1.199 5.233 8.613 1.00 85.56 78 GLY A O 1
ATOM 583 N N . LEU A 1 79 ? -0.158 3.630 7.805 1.00 86.31 79 LEU A N 1
ATOM 584 C CA . LEU A 1 79 ? -1.141 4.518 7.174 1.00 86.31 79 LEU A CA 1
ATOM 585 C C . LEU A 1 79 ? -2.171 5.046 8.182 1.00 86.31 79 LEU A C 1
ATOM 587 O O . LEU A 1 79 ? -2.790 6.077 7.937 1.00 86.31 79 LEU A O 1
ATOM 591 N N . ALA A 1 80 ? -2.350 4.347 9.305 1.00 83.81 80 ALA A N 1
ATOM 592 C CA . ALA A 1 80 ? -3.218 4.739 10.409 1.00 83.81 80 ALA A CA 1
ATOM 593 C C . ALA A 1 80 ? -2.520 4.468 11.747 1.00 83.81 80 ALA A C 1
ATOM 595 O O . ALA A 1 80 ? -1.784 3.485 11.883 1.00 83.81 80 ALA A O 1
ATOM 596 N N . SER A 1 81 ? -2.739 5.328 12.747 1.00 80.38 81 SER A N 1
ATOM 597 C CA . SER A 1 81 ? -2.246 5.049 14.095 1.00 80.38 81 SER A CA 1
ATOM 598 C C . SER A 1 81 ? -3.088 3.953 14.753 1.00 80.38 81 SER A C 1
ATOM 600 O O . SER A 1 81 ? -4.248 3.743 14.402 1.00 80.38 81 SER A O 1
ATOM 602 N N . LYS A 1 82 ? -2.533 3.281 15.769 1.00 77.62 82 LYS A N 1
ATOM 603 C CA . LYS A 1 82 ? -3.279 2.282 16.557 1.00 77.62 82 LYS A CA 1
ATOM 604 C C . LYS A 1 82 ? -4.591 2.834 17.111 1.00 77.62 82 LYS A C 1
ATOM 606 O O . LYS A 1 82 ? -5.592 2.131 17.128 1.00 77.62 82 LYS A O 1
ATOM 611 N N . LYS A 1 83 ? -4.573 4.105 17.520 1.00 78.19 83 LYS A N 1
ATOM 612 C CA . LYS A 1 83 ? -5.748 4.811 18.024 1.00 78.19 83 LYS A CA 1
ATOM 613 C C . LYS A 1 83 ? -6.800 4.996 16.928 1.00 78.19 83 LYS A C 1
ATOM 615 O O . LYS A 1 83 ? -7.965 4.718 17.176 1.00 78.19 83 LYS A O 1
ATOM 620 N N . ASP A 1 84 ? -6.396 5.405 15.727 1.00 78.94 84 ASP A N 1
ATOM 621 C CA . ASP A 1 84 ? -7.323 5.583 14.598 1.00 78.94 84 ASP A CA 1
ATOM 622 C C . ASP A 1 84 ? -7.958 4.245 14.187 1.00 78.94 84 ASP A C 1
ATOM 624 O O . ASP A 1 84 ? -9.146 4.177 13.881 1.00 78.94 84 ASP A O 1
ATOM 628 N N . VAL A 1 85 ? -7.176 3.163 14.241 1.00 78.38 85 VAL A N 1
ATOM 629 C CA . VAL A 1 85 ? -7.633 1.795 13.963 1.00 78.38 85 VAL A CA 1
ATOM 630 C C . VAL A 1 85 ? -8.616 1.297 15.022 1.00 78.38 85 VAL A C 1
ATOM 632 O O . VAL A 1 85 ? -9.636 0.708 14.681 1.00 78.38 85 VAL A O 1
ATOM 635 N N . GLU A 1 86 ? -8.336 1.540 16.301 1.00 79.00 86 GLU A N 1
ATOM 636 C CA . GLU A 1 86 ? -9.230 1.184 17.406 1.00 79.00 86 GLU A CA 1
ATOM 637 C C . GLU A 1 86 ? -10.559 1.946 17.319 1.00 79.00 86 GLU A C 1
ATOM 639 O O . GLU A 1 86 ? -11.619 1.351 17.483 1.00 79.00 86 GLU A O 1
ATOM 644 N N . GLN A 1 87 ? -10.516 3.234 16.963 1.00 78.19 87 GLN A N 1
ATOM 645 C CA . GLN A 1 87 ? -11.715 4.048 16.746 1.00 78.19 87 GLN A CA 1
ATOM 646 C C . GLN A 1 87 ? -12.537 3.603 15.531 1.00 78.19 87 GLN A C 1
ATOM 648 O O . GLN A 1 87 ? -13.755 3.717 15.565 1.00 78.19 87 GLN A O 1
ATOM 653 N N . ALA A 1 88 ? -11.900 3.104 14.470 1.00 73.19 88 ALA A N 1
ATOM 654 C CA . ALA A 1 88 ? -12.596 2.606 13.282 1.00 73.19 88 ALA A CA 1
ATOM 655 C C . ALA A 1 88 ? -13.231 1.214 13.475 1.00 73.19 88 ALA A C 1
ATOM 657 O O . ALA A 1 88 ? -14.065 0.808 12.669 1.00 73.19 88 ALA A O 1
ATOM 658 N N . ARG A 1 89 ? -12.809 0.468 14.506 1.00 73.12 89 ARG A N 1
ATOM 659 C CA . ARG A 1 89 ? -13.320 -0.872 14.849 1.00 73.12 89 ARG A CA 1
ATOM 660 C C . ARG A 1 89 ? -14.424 -0.857 15.914 1.00 73.12 89 ARG A C 1
ATOM 662 O O . ARG A 1 89 ? -15.063 -1.890 16.106 1.00 73.12 89 ARG A O 1
ATOM 669 N N . ALA A 1 90 ? -14.579 0.257 16.630 1.00 68.25 90 ALA A N 1
ATOM 670 C CA . ALA A 1 90 ? -15.580 0.464 17.678 1.00 68.25 90 ALA A CA 1
ATOM 671 C C . ALA A 1 90 ? -16.942 0.860 17.090 1.00 68.25 90 ALA A C 1
ATOM 673 O O . ALA A 1 90 ? -17.962 0.419 17.666 1.00 68.25 90 ALA A O 1
#